Protein AF-A0A9D7XJP8-F1 (afdb_monomer_lite)

Sequence (93 aa):
MKAYIKSISCISAQNSFPNSELDMLILNSTAIKHAIEPNYKDYVNAGNIRRLNRIIKMAFVTAIDAVSRANILKPDAIISGTGKGSLTDTENS

Foldseek 3Di:
DDDDQLFFADFALAPCPPPNDRVDGDDDPDPDGDTPDDPLCVQDPPVVCPPDDPVRSRVVSRVSSRCVSSVHDDDPDDDDDDDCPPPVVVVVD

Radius of gyration: 15.12 Å; chains: 1; bounding box: 38×34×41 Å

Structure (mmCIF, N/CA/C/O backbone):
data_AF-A0A9D7XJP8-F1
#
_entry.id   AF-A0A9D7XJP8-F1
#
loop_
_atom_site.group_PDB
_atom_site.id
_atom_site.type_symbol
_atom_site.label_atom_id
_atom_site.label_alt_id
_atom_site.label_comp_id
_atom_site.label_asym_id
_atom_site.label_entity_id
_atom_site.label_seq_id
_atom_site.pdbx_PDB_ins_code
_atom_site.Cartn_x
_atom_site.Cartn_y
_atom_site.Cartn_z
_atom_site.occupancy
_atom_site.B_iso_or_equiv
_atom_site.auth_seq_id
_atom_site.auth_comp_id
_atom_site.auth_asym_id
_atom_site.auth_atom_id
_atom_site.pdbx_PDB_model_num
ATOM 1 N N . MET A 1 1 ? -4.849 -14.745 21.423 1.00 84.62 1 MET A N 1
ATOM 2 C CA . MET A 1 1 ? -5.376 -13.610 20.631 1.00 84.62 1 MET A CA 1
ATOM 3 C C . MET A 1 1 ? -5.416 -14.027 19.166 1.00 84.62 1 MET A C 1
ATOM 5 O O . MET A 1 1 ? -4.509 -14.739 18.756 1.00 84.62 1 MET A O 1
ATOM 9 N N . LYS A 1 2 ? -6.454 -13.660 18.405 1.00 94.19 2 LYS A N 1
ATOM 10 C CA . LYS A 1 2 ? -6.536 -13.924 16.956 1.00 94.19 2 LYS A CA 1
ATOM 11 C C . LYS A 1 2 ? -6.344 -12.608 16.201 1.00 94.19 2 LYS A C 1
ATOM 13 O O . LYS A 1 2 ? -6.807 -11.578 16.682 1.00 94.19 2 LYS A O 1
ATOM 18 N N . ALA A 1 3 ? -5.681 -12.655 15.052 1.00 94.12 3 ALA A N 1
ATOM 19 C CA . ALA A 1 3 ? -5.463 -11.509 14.175 1.00 94.12 3 ALA A CA 1
ATOM 20 C C . ALA A 1 3 ? -5.947 -11.850 12.761 1.00 94.12 3 ALA A C 1
ATOM 22 O O . ALA A 1 3 ? -5.806 -12.992 12.324 1.00 94.12 3 ALA A O 1
ATOM 23 N N . TYR A 1 4 ? -6.514 -10.865 12.067 1.00 96.12 4 TYR A N 1
ATOM 24 C CA . TYR A 1 4 ? -7.057 -11.013 10.716 1.00 96.12 4 TYR A CA 1
ATOM 25 C C . TYR A 1 4 ? -6.622 -9.836 9.843 1.00 96.12 4 TYR A C 1
ATOM 27 O O . TYR A 1 4 ? -6.434 -8.724 10.339 1.00 96.12 4 TYR A O 1
ATOM 35 N N . ILE A 1 5 ? -6.501 -10.075 8.538 1.00 94.81 5 ILE A N 1
ATOM 36 C CA . ILE A 1 5 ? -6.215 -9.034 7.547 1.00 94.81 5 ILE A CA 1
ATOM 37 C C . ILE A 1 5 ? -7.542 -8.394 7.135 1.00 94.81 5 ILE A C 1
ATOM 39 O O . ILE A 1 5 ? -8.430 -9.083 6.641 1.00 94.81 5 ILE A O 1
ATOM 43 N N . LYS A 1 6 ? -7.684 -7.080 7.346 1.00 94.75 6 LYS A N 1
ATOM 44 C CA . LYS A 1 6 ? -8.885 -6.326 6.942 1.00 94.75 6 LYS A CA 1
ATOM 45 C C . LYS A 1 6 ? -8.837 -5.837 5.498 1.00 94.75 6 LYS A C 1
ATOM 47 O O . LYS A 1 6 ? -9.878 -5.693 4.870 1.00 94.75 6 LYS A O 1
ATOM 52 N N . SER A 1 7 ? -7.647 -5.530 5.002 1.00 94.81 7 SER A N 1
ATOM 53 C CA . SER A 1 7 ? -7.425 -5.018 3.655 1.00 94.81 7 SER A CA 1
ATOM 54 C C . SER A 1 7 ? -5.959 -5.187 3.274 1.00 94.81 7 SER A C 1
ATOM 56 O O . SER A 1 7 ? -5.090 -5.380 4.129 1.00 94.81 7 SE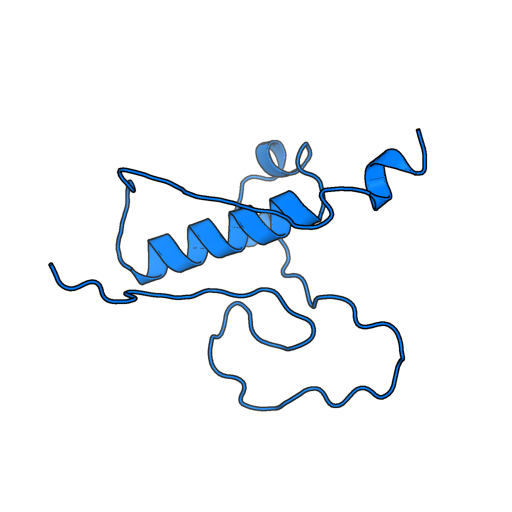R A O 1
ATOM 58 N N . ILE A 1 8 ? -5.693 -5.107 1.976 1.00 93.88 8 ILE A N 1
ATOM 59 C CA . ILE A 1 8 ? -4.355 -5.120 1.397 1.00 93.88 8 ILE A CA 1
ATOM 60 C C . ILE A 1 8 ? -4.332 -4.182 0.191 1.00 93.88 8 ILE A C 1
ATOM 62 O O . ILE A 1 8 ? -5.355 -3.975 -0.462 1.00 93.88 8 ILE A O 1
ATOM 66 N N . SER A 1 9 ? -3.162 -3.625 -0.096 1.00 94.88 9 SER A N 1
ATOM 67 C CA . SER A 1 9 ? -2.896 -2.823 -1.285 1.00 94.88 9 SER A CA 1
ATOM 68 C C . SER A 1 9 ? -1.468 -3.081 -1.752 1.00 94.88 9 SER A C 1
ATOM 70 O O . SER A 1 9 ? -0.585 -3.326 -0.924 1.00 94.88 9 SER A O 1
ATOM 72 N N . CYS A 1 10 ? -1.230 -3.077 -3.063 1.00 94.81 10 CYS A N 1
ATOM 73 C CA . CYS A 1 10 ? 0.068 -3.434 -3.621 1.00 94.81 10 CYS A CA 1
ATOM 74 C C . CYS A 1 10 ? 0.335 -2.709 -4.939 1.00 94.81 10 CYS A C 1
ATOM 76 O O . CYS A 1 10 ? -0.372 -2.922 -5.917 1.00 94.81 10 CYS A O 1
ATOM 78 N N . ILE A 1 11 ? 1.412 -1.927 -5.002 1.00 95.38 11 ILE A N 1
ATOM 79 C CA . ILE A 1 11 ? 1.978 -1.454 -6.268 1.00 95.38 11 ILE A CA 1
ATOM 80 C C . ILE A 1 11 ? 3.078 -2.441 -6.668 1.00 95.38 11 ILE A C 1
ATOM 82 O O . ILE A 1 11 ? 4.058 -2.617 -5.941 1.00 95.38 11 ILE A O 1
ATOM 86 N N . SER A 1 12 ? 2.914 -3.099 -7.814 1.00 93.44 12 SER A N 1
ATOM 87 C CA . SER A 1 12 ? 3.801 -4.168 -8.285 1.00 93.44 12 SER A CA 1
ATOM 88 C C . SER A 1 12 ? 4.047 -4.063 -9.790 1.00 93.44 12 SER A C 1
ATOM 90 O O . SER A 1 12 ? 3.584 -3.132 -10.434 1.00 93.44 12 SER A O 1
ATOM 92 N N . ALA A 1 13 ? 4.771 -5.018 -10.378 1.00 93.00 13 ALA A N 1
ATOM 93 C CA . ALA A 1 13 ? 4.931 -5.122 -11.834 1.00 93.00 13 ALA A CA 1
ATOM 94 C C . ALA A 1 13 ? 3.681 -5.675 -12.559 1.00 93.00 13 ALA A C 1
ATOM 96 O O . ALA A 1 13 ? 3.766 -6.085 -13.714 1.00 93.00 13 ALA A O 1
ATOM 97 N N . GLN A 1 14 ? 2.548 -5.756 -11.863 1.00 92.50 14 GLN A N 1
ATOM 98 C CA . GLN A 1 14 ? 1.247 -6.190 -12.363 1.00 92.50 14 GLN A CA 1
ATOM 99 C C . GLN A 1 14 ? 0.236 -5.052 -12.184 1.00 92.50 14 GLN A C 1
ATOM 101 O O . GLN A 1 14 ? 0.486 -4.121 -11.416 1.00 92.50 14 GLN A O 1
ATOM 106 N N . ASN A 1 15 ? -0.925 -5.147 -12.836 1.00 90.88 15 ASN A N 1
ATOM 107 C CA . ASN A 1 15 ? -2.043 -4.214 -12.647 1.00 90.88 15 ASN A CA 1
ATOM 108 C C . ASN A 1 15 ? -2.747 -4.444 -11.292 1.00 90.88 15 ASN A C 1
ATOM 110 O O . ASN A 1 15 ? -3.939 -4.709 -11.239 1.00 90.88 15 ASN A O 1
ATOM 114 N N . SER A 1 16 ? -1.990 -4.386 -10.194 1.00 91.62 16 SER A N 1
ATOM 115 C CA . SER A 1 16 ? -2.432 -4.693 -8.826 1.00 91.62 16 SER A CA 1
ATOM 116 C C . SER A 1 16 ? -2.895 -3.469 -8.031 1.00 91.62 16 SER A C 1
ATOM 118 O O . SER A 1 16 ? -3.151 -3.569 -6.830 1.00 91.62 16 SER A O 1
ATOM 120 N N . PHE A 1 17 ? -2.925 -2.297 -8.671 1.00 93.81 17 PHE A N 1
ATOM 121 C CA . PHE A 1 17 ? -3.331 -1.043 -8.054 1.00 93.81 17 PHE A CA 1
ATOM 122 C C . PHE A 1 17 ? -4.040 -0.125 -9.070 1.00 93.81 17 PHE A C 1
ATOM 124 O O . PHE A 1 17 ? -3.548 0.016 -10.190 1.00 93.81 17 PHE A O 1
ATOM 131 N N . PRO A 1 18 ? -5.156 0.537 -8.699 1.00 86.00 18 PRO A N 1
ATOM 132 C CA . PRO A 1 18 ? -5.833 0.420 -7.408 1.00 86.00 18 PRO A CA 1
ATOM 133 C C . PRO A 1 18 ? -6.581 -0.914 -7.263 1.00 86.00 18 PRO A C 1
ATOM 135 O O . PRO A 1 18 ? -6.777 -1.386 -6.151 1.00 86.00 18 PRO A O 1
ATOM 138 N N . ASN A 1 19 ? -6.964 -1.586 -8.341 1.00 78.12 19 ASN A N 1
ATOM 139 C CA . ASN A 1 19 ? -7.755 -2.811 -8.222 1.00 78.12 19 ASN A CA 1
ATOM 140 C C . ASN A 1 19 ? -6.933 -3.961 -7.623 1.00 78.12 19 ASN A C 1
ATOM 142 O O . ASN A 1 19 ? -5.785 -4.173 -7.996 1.00 78.12 19 ASN A O 1
ATOM 146 N N . SER A 1 20 ? -7.524 -4.699 -6.680 1.00 70.56 20 SER A N 1
ATOM 147 C CA . SER A 1 20 ? -6.897 -5.879 -6.066 1.00 70.56 20 SER A CA 1
ATOM 148 C C . SER A 1 20 ? -7.039 -7.145 -6.911 1.00 70.56 20 SER A C 1
ATOM 150 O O . SER A 1 20 ? -6.387 -8.146 -6.621 1.00 70.56 20 SER A O 1
ATOM 152 N N . GLU A 1 21 ? -7.909 -7.117 -7.918 1.00 76.81 21 GLU A N 1
ATOM 153 C CA . GLU A 1 21 ? -8.142 -8.243 -8.813 1.00 76.81 21 GLU A CA 1
ATOM 154 C C . GLU A 1 21 ? -7.095 -8.240 -9.927 1.00 76.81 21 GLU A C 1
ATOM 156 O O . GLU A 1 21 ? -6.874 -7.244 -10.615 1.00 76.81 21 GLU A O 1
ATOM 161 N N . LEU A 1 22 ? -6.408 -9.371 -10.068 1.00 79.38 22 LEU A N 1
ATOM 162 C CA . LEU A 1 22 ? -5.440 -9.612 -11.131 1.00 79.38 22 LEU A CA 1
ATOM 163 C C . LEU A 1 22 ? -6.148 -10.318 -12.288 1.00 79.38 22 LEU A C 1
ATOM 165 O O . LEU A 1 22 ? -5.846 -11.471 -12.586 1.00 79.38 22 LEU A O 1
ATOM 169 N N . ASP A 1 23 ? -7.096 -9.624 -12.920 1.00 75.12 23 ASP A N 1
ATOM 170 C CA . ASP A 1 23 ? -7.925 -10.186 -13.999 1.00 75.12 23 ASP A CA 1
ATOM 171 C C . ASP A 1 23 ? -7.080 -10.730 -15.157 1.00 75.12 23 ASP A C 1
ATOM 173 O O . ASP A 1 23 ? -7.401 -11.750 -15.763 1.00 75.12 23 ASP A O 1
ATOM 177 N N . MET A 1 24 ? -5.963 -10.058 -15.448 1.00 82.06 24 MET A N 1
ATOM 178 C CA . MET A 1 24 ? -4.975 -10.494 -16.428 1.00 82.06 24 MET A CA 1
ATOM 179 C C . MET A 1 24 ? -3.562 -10.287 -15.896 1.00 82.06 24 MET A C 1
ATOM 181 O O . MET A 1 24 ? -3.157 -9.173 -15.553 1.00 82.06 24 MET A O 1
ATOM 185 N N . LEU A 1 25 ? -2.789 -11.372 -15.876 1.00 86.81 25 LEU A N 1
ATOM 186 C CA . LEU A 1 25 ? -1.374 -11.326 -15.536 1.00 86.81 25 LEU A CA 1
ATOM 187 C C . LEU A 1 25 ? -0.566 -10.775 -16.713 1.00 86.81 25 LEU A C 1
ATOM 189 O O . LEU A 1 25 ? -0.644 -11.259 -17.841 1.00 86.81 25 LEU A O 1
ATOM 193 N N . ILE A 1 26 ? 0.276 -9.793 -16.424 1.00 87.31 26 ILE A N 1
ATOM 194 C CA . ILE A 1 26 ? 1.285 -9.275 -17.338 1.00 87.31 26 ILE A CA 1
ATOM 195 C C . ILE A 1 26 ? 2.455 -10.257 -17.346 1.00 87.31 26 ILE A C 1
ATOM 197 O O . ILE A 1 26 ? 3.302 -10.275 -16.444 1.00 87.31 26 ILE A O 1
ATOM 201 N N . LEU A 1 27 ? 2.501 -11.080 -18.390 1.00 85.31 27 LEU A N 1
ATOM 202 C CA . LEU A 1 27 ? 3.597 -12.000 -18.671 1.00 85.31 27 LEU A CA 1
ATOM 203 C C . LEU A 1 27 ? 4.670 -11.267 -19.481 1.00 85.31 27 LEU A C 1
ATOM 205 O O . LEU A 1 27 ? 4.599 -11.180 -20.702 1.00 85.31 27 LEU A O 1
ATOM 209 N N . ASN A 1 28 ? 5.662 -10.716 -18.783 1.00 77.44 28 ASN A N 1
ATOM 210 C CA . ASN A 1 28 ? 6.826 -10.085 -19.402 1.00 77.44 28 ASN A CA 1
ATOM 211 C C . ASN A 1 28 ? 8.086 -10.941 -19.180 1.00 77.44 28 ASN A C 1
ATOM 213 O O . ASN A 1 28 ? 8.382 -11.335 -18.045 1.00 77.44 28 ASN A O 1
ATOM 217 N N . SER A 1 29 ? 8.813 -11.217 -20.266 1.00 81.06 29 SER A N 1
ATOM 218 C CA . SER A 1 29 ? 10.052 -12.000 -20.311 1.00 81.06 29 SER A CA 1
ATOM 219 C C . SER A 1 29 ? 11.326 -11.183 -20.052 1.00 81.06 29 SER A C 1
ATOM 221 O O . SER A 1 29 ? 12.422 -11.738 -20.106 1.00 81.06 29 SER A O 1
ATOM 223 N N . THR A 1 30 ? 11.228 -9.880 -19.769 1.00 85.12 30 THR A N 1
ATOM 224 C CA . THR A 1 30 ? 12.399 -9.062 -19.429 1.00 85.12 30 THR A CA 1
ATOM 225 C C . THR A 1 30 ? 12.989 -9.446 -18.071 1.00 85.12 30 THR A C 1
ATOM 227 O O . THR A 1 30 ? 12.274 -9.738 -17.109 1.00 85.12 30 THR A O 1
ATOM 230 N N . ALA A 1 31 ? 14.322 -9.389 -17.976 1.00 86.06 31 ALA A N 1
ATOM 231 C CA . ALA A 1 31 ? 15.051 -9.666 -16.737 1.00 86.06 31 ALA A CA 1
ATOM 232 C C . ALA A 1 31 ? 14.748 -8.640 -15.629 1.00 86.06 31 ALA A C 1
ATOM 234 O O . ALA A 1 31 ? 14.719 -8.985 -14.449 1.00 86.06 31 ALA A O 1
ATOM 235 N N . ILE A 1 32 ? 14.495 -7.384 -16.010 1.00 87.50 32 ILE A N 1
ATOM 236 C CA . ILE A 1 32 ? 14.133 -6.300 -15.092 1.00 87.50 32 ILE A CA 1
ATOM 237 C C . ILE A 1 32 ? 12.634 -6.038 -15.206 1.00 87.50 32 ILE A C 1
ATOM 239 O O . ILE A 1 32 ? 12.096 -5.903 -16.308 1.00 87.50 32 ILE A O 1
ATOM 243 N N . LYS A 1 33 ? 11.967 -5.951 -14.053 1.00 89.00 33 LYS A N 1
ATOM 244 C CA . LYS A 1 33 ? 10.536 -5.663 -13.939 1.00 89.00 33 LYS A CA 1
ATOM 245 C C . LYS A 1 33 ? 10.345 -4.418 -13.090 1.00 89.00 33 LYS A C 1
ATOM 247 O O . LYS A 1 33 ? 10.681 -4.405 -11.907 1.00 89.00 33 LYS A O 1
ATOM 252 N N . HIS A 1 34 ? 9.813 -3.373 -13.706 1.00 89.94 34 HIS A N 1
ATOM 253 C CA . HIS A 1 34 ? 9.455 -2.149 -13.004 1.00 89.94 34 HIS A CA 1
ATOM 254 C C . HIS A 1 34 ? 8.033 -2.256 -12.461 1.00 89.94 34 HIS A C 1
ATOM 256 O O . HIS A 1 34 ? 7.180 -2.913 -13.055 1.00 89.94 34 HIS A O 1
ATOM 262 N N . ALA A 1 35 ? 7.792 -1.608 -11.325 1.00 92.81 35 ALA A N 1
ATOM 263 C CA . ALA A 1 35 ? 6.448 -1.447 -10.809 1.00 92.81 35 ALA A CA 1
ATOM 264 C C . ALA A 1 35 ? 5.612 -0.554 -11.742 1.00 92.81 35 ALA A C 1
ATOM 266 O O . ALA A 1 35 ? 6.129 0.413 -12.302 1.00 92.81 35 ALA A O 1
ATOM 267 N N . ILE A 1 36 ? 4.332 -0.882 -11.884 1.00 93.12 36 ILE A N 1
ATOM 268 C CA . ILE A 1 36 ? 3.330 -0.082 -12.579 1.00 93.12 36 ILE A CA 1
ATOM 269 C C . ILE A 1 36 ? 2.758 0.884 -11.549 1.00 93.12 36 ILE A C 1
ATOM 271 O O . ILE A 1 36 ? 1.963 0.51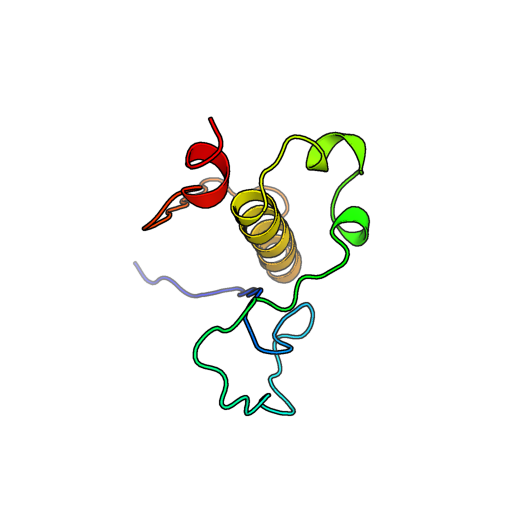0 -10.690 1.00 93.12 36 ILE A O 1
ATOM 275 N N . GLU A 1 37 ? 3.251 2.117 -11.578 1.00 94.06 37 GLU A N 1
ATOM 276 C CA . GLU A 1 37 ? 2.957 3.122 -10.559 1.00 94.06 37 GLU A CA 1
ATOM 277 C C . GLU A 1 37 ? 1.749 3.986 -10.953 1.00 94.06 37 GLU A C 1
ATOM 279 O O . GLU A 1 37 ? 1.634 4.387 -12.115 1.00 94.06 37 GLU A O 1
ATOM 284 N N . PRO A 1 38 ? 0.857 4.319 -10.002 1.00 93.50 38 PRO A N 1
ATOM 285 C CA . PRO A 1 38 ? -0.235 5.248 -10.253 1.00 93.50 38 PRO A CA 1
ATOM 286 C C . PRO A 1 38 ? 0.283 6.686 -10.376 1.00 93.50 38 PRO A C 1
ATOM 288 O O . PRO A 1 38 ? 1.377 7.032 -9.919 1.00 93.50 38 PRO A O 1
ATOM 291 N N . ASN A 1 39 ? -0.562 7.580 -10.886 1.00 92.81 39 ASN A N 1
ATOM 292 C CA . ASN A 1 39 ? -0.336 9.004 -10.689 1.00 92.81 39 ASN A CA 1
ATOM 293 C C . ASN A 1 39 ? -0.557 9.359 -9.211 1.00 92.81 39 ASN A C 1
ATOM 295 O O . ASN A 1 39 ? -1.676 9.507 -8.728 1.00 92.81 39 ASN A O 1
ATOM 299 N N . TYR A 1 40 ? 0.537 9.531 -8.476 1.00 93.31 40 TYR A N 1
ATOM 300 C CA . TYR A 1 40 ? 0.467 9.761 -7.038 1.00 93.31 40 TYR A CA 1
ATOM 301 C C . TYR A 1 40 ? -0.273 11.043 -6.611 1.00 93.31 40 TYR A C 1
ATOM 303 O O . TYR A 1 40 ? -0.683 11.154 -5.454 1.00 93.31 40 TYR A O 1
ATOM 311 N N . LYS A 1 41 ? -0.446 12.014 -7.519 1.00 90.12 41 LYS A N 1
ATOM 312 C CA . LYS A 1 41 ? -1.195 13.253 -7.240 1.00 90.12 41 LYS A CA 1
ATOM 313 C C . LYS A 1 41 ? -2.680 12.994 -6.978 1.00 90.12 41 LYS A C 1
ATOM 315 O O . LYS A 1 41 ? -3.319 13.831 -6.350 1.00 90.12 41 LYS A O 1
ATOM 320 N N . ASP A 1 42 ? -3.188 11.842 -7.405 1.00 91.38 42 ASP A N 1
ATOM 321 C CA . ASP A 1 42 ? -4.582 11.446 -7.206 1.00 91.38 42 ASP A CA 1
ATOM 322 C C . ASP A 1 42 ? -4.845 10.978 -5.758 1.00 91.38 42 ASP A C 1
ATOM 324 O O . ASP A 1 42 ? -5.992 10.863 -5.342 1.00 91.38 42 ASP A O 1
ATOM 328 N N . TYR A 1 43 ? -3.783 10.754 -4.969 1.00 89.81 43 TYR A N 1
ATOM 329 C CA . TYR A 1 43 ? -3.853 10.223 -3.599 1.00 89.81 43 TYR A CA 1
ATOM 330 C C . TYR A 1 43 ? -3.320 11.198 -2.546 1.00 89.81 43 TYR A C 1
ATOM 332 O O . TYR A 1 43 ? -3.727 11.156 -1.386 1.00 89.81 43 TYR A O 1
ATOM 340 N N . VAL A 1 44 ? -2.370 12.062 -2.918 1.00 87.19 44 VAL A N 1
ATOM 341 C CA . VAL A 1 44 ? -1.663 12.948 -1.986 1.00 87.19 44 VAL A CA 1
ATOM 342 C C . VAL A 1 44 ? -1.450 14.311 -2.632 1.00 87.19 44 VAL A C 1
ATOM 344 O O . VAL A 1 44 ? -1.048 14.408 -3.791 1.00 87.19 44 VAL A O 1
ATOM 347 N N . ASN A 1 45 ? -1.639 15.382 -1.855 1.00 88.56 45 ASN A N 1
ATOM 348 C CA . ASN A 1 45 ? -1.346 16.740 -2.309 1.00 88.56 45 ASN A CA 1
ATOM 349 C C . ASN A 1 45 ? 0.085 16.849 -2.879 1.00 88.56 45 ASN A C 1
ATOM 351 O O . ASN A 1 45 ? 1.063 16.421 -2.255 1.00 88.56 45 ASN A O 1
ATOM 355 N N . ALA A 1 46 ? 0.207 17.480 -4.050 1.00 80.31 46 ALA A N 1
ATOM 356 C CA . ALA A 1 46 ? 1.457 17.582 -4.801 1.00 80.31 46 ALA A CA 1
ATOM 357 C C . ALA A 1 46 ? 2.624 18.220 -4.015 1.00 80.31 46 ALA A C 1
ATOM 359 O O . ALA A 1 46 ? 3.787 17.907 -4.281 1.00 80.31 46 ALA A O 1
ATOM 360 N N . GLY A 1 47 ? 2.342 19.098 -3.046 1.00 85.12 47 GLY A N 1
ATOM 361 C CA . GLY A 1 47 ? 3.360 19.693 -2.178 1.00 85.12 47 GLY A CA 1
ATOM 362 C C . GLY A 1 47 ? 4.004 18.679 -1.228 1.00 85.12 47 GLY A C 1
ATOM 363 O O . GLY A 1 47 ? 5.222 18.694 -1.043 1.00 85.12 47 GLY A O 1
ATOM 364 N N . ASN A 1 48 ? 3.207 17.756 -0.687 1.00 83.31 48 ASN A N 1
ATOM 365 C CA . ASN A 1 48 ? 3.666 16.758 0.281 1.00 83.31 48 ASN A CA 1
ATOM 366 C C . ASN A 1 48 ? 4.474 15.648 -0.393 1.00 83.31 48 ASN A C 1
ATOM 368 O O . ASN A 1 48 ? 5.451 15.161 0.170 1.00 83.31 48 ASN A O 1
ATOM 372 N N . ILE A 1 49 ? 4.116 15.284 -1.627 1.00 85.50 49 ILE A N 1
ATOM 373 C CA . ILE A 1 49 ? 4.750 14.152 -2.304 1.00 85.50 49 ILE A CA 1
ATOM 374 C C . ILE A 1 49 ? 6.104 14.474 -2.940 1.00 85.50 49 ILE A C 1
ATOM 376 O O . ILE A 1 49 ? 6.896 13.570 -3.196 1.00 85.50 49 ILE A O 1
ATOM 380 N N . ARG A 1 50 ? 6.394 15.755 -3.201 1.00 83.25 50 ARG A N 1
ATOM 381 C CA . ARG A 1 50 ? 7.614 16.186 -3.905 1.00 83.25 50 ARG A CA 1
ATOM 382 C C . ARG A 1 50 ? 8.900 15.765 -3.188 1.00 83.25 50 ARG A C 1
ATOM 384 O O . ARG A 1 50 ? 9.888 15.489 -3.853 1.00 83.25 50 ARG A O 1
ATOM 391 N N . ARG A 1 51 ? 8.877 15.728 -1.853 1.00 83.00 51 ARG A N 1
ATOM 392 C CA . ARG A 1 51 ? 10.039 15.408 -1.006 1.00 83.00 51 ARG A CA 1
ATOM 393 C C . ARG A 1 51 ? 10.215 13.911 -0.744 1.00 83.00 51 ARG A C 1
ATOM 395 O O . ARG A 1 51 ? 11.209 13.520 -0.147 1.00 83.00 51 ARG A O 1
ATOM 402 N N . LEU A 1 52 ? 9.249 13.084 -1.141 1.00 88.12 52 LEU A N 1
ATOM 403 C CA . LEU A 1 52 ? 9.327 11.639 -0.961 1.00 88.12 52 LEU A CA 1
ATOM 404 C C . LEU A 1 52 ? 10.116 11.035 -2.121 1.00 88.12 52 LEU A C 1
ATOM 406 O O . LEU A 1 52 ? 9.937 11.444 -3.270 1.00 88.12 52 LEU A O 1
ATOM 410 N N . ASN A 1 53 ? 10.956 10.043 -1.841 1.00 88.62 53 ASN A N 1
ATOM 411 C CA . ASN A 1 53 ? 11.548 9.241 -2.904 1.00 88.62 53 ASN A CA 1
ATOM 412 C C . ASN A 1 53 ? 10.551 8.225 -3.467 1.00 88.62 53 ASN A C 1
ATOM 414 O O . ASN A 1 53 ? 9.456 8.038 -2.933 1.00 88.62 53 ASN A O 1
ATOM 418 N N . ARG A 1 54 ? 10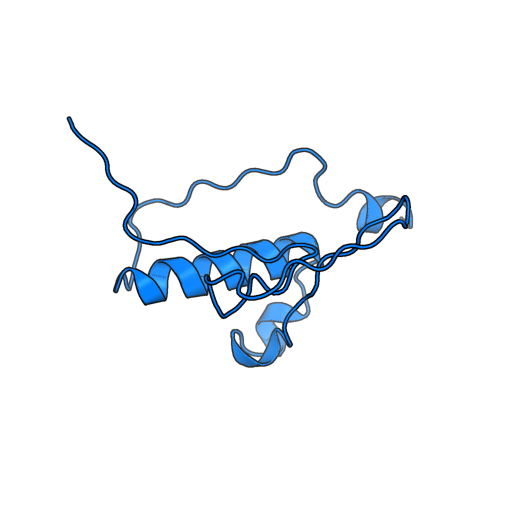.935 7.558 -4.555 1.00 90.00 54 ARG A N 1
ATOM 419 C CA . ARG A 1 54 ? 10.080 6.603 -5.267 1.00 90.00 54 ARG A CA 1
ATOM 420 C C . ARG A 1 54 ? 9.502 5.514 -4.352 1.00 90.00 54 ARG A C 1
ATOM 422 O O . ARG A 1 54 ? 8.291 5.324 -4.336 1.00 90.00 54 ARG A O 1
ATOM 429 N N . ILE A 1 55 ? 10.335 4.847 -3.549 1.00 90.25 55 ILE A N 1
ATOM 430 C CA . ILE A 1 55 ? 9.891 3.744 -2.676 1.00 90.25 55 ILE A CA 1
ATOM 431 C C . ILE A 1 55 ? 8.946 4.249 -1.583 1.00 90.25 55 ILE A C 1
ATOM 433 O O . ILE A 1 55 ? 7.938 3.607 -1.290 1.00 90.25 55 ILE A O 1
ATOM 437 N N . ILE A 1 56 ? 9.224 5.422 -1.012 1.00 91.56 56 ILE A N 1
ATOM 438 C CA . ILE A 1 56 ? 8.363 6.020 0.008 1.00 91.56 56 ILE A CA 1
ATOM 439 C C . ILE A 1 56 ? 7.024 6.463 -0.593 1.00 91.56 56 ILE A C 1
ATOM 441 O O . ILE A 1 56 ? 5.997 6.275 0.054 1.00 91.56 56 ILE A O 1
ATOM 445 N N . LYS A 1 57 ? 6.987 6.973 -1.834 1.00 93.06 57 LYS A N 1
ATOM 446 C CA . LYS A 1 57 ? 5.718 7.265 -2.530 1.00 93.06 57 LYS A CA 1
ATOM 447 C C . LYS A 1 57 ? 4.869 6.012 -2.693 1.00 93.06 57 LYS A C 1
ATOM 449 O O . LYS A 1 57 ? 3.687 6.045 -2.354 1.00 93.06 57 LYS A O 1
ATOM 454 N N . MET A 1 58 ? 5.480 4.921 -3.161 1.00 94.38 58 MET A N 1
ATOM 455 C CA . MET A 1 58 ? 4.799 3.636 -3.323 1.00 94.38 58 MET A CA 1
ATOM 456 C C . MET A 1 58 ? 4.212 3.161 -1.991 1.00 94.38 58 MET A C 1
ATOM 458 O O . MET A 1 58 ? 3.004 2.957 -1.894 1.00 94.38 58 MET A O 1
ATOM 462 N N . ALA A 1 59 ? 5.048 3.063 -0.951 1.00 93.69 59 ALA A N 1
ATOM 463 C CA . ALA A 1 59 ? 4.633 2.590 0.367 1.00 93.69 59 ALA A CA 1
ATOM 464 C C . ALA A 1 59 ? 3.524 3.463 0.974 1.00 93.69 59 ALA A C 1
ATOM 466 O O . ALA A 1 59 ? 2.537 2.945 1.498 1.00 93.69 59 ALA A O 1
ATOM 467 N N . PHE A 1 60 ? 3.660 4.787 0.870 1.00 93.50 60 PHE A N 1
ATOM 468 C CA . PHE A 1 60 ? 2.704 5.728 1.440 1.00 93.50 60 PHE A CA 1
ATOM 469 C C . PHE A 1 60 ? 1.331 5.634 0.772 1.00 93.50 60 PHE A C 1
ATOM 471 O O . PHE A 1 60 ? 0.324 5.531 1.470 1.00 93.50 60 PHE A O 1
ATOM 478 N N . VAL A 1 61 ? 1.276 5.595 -0.562 1.00 94.81 61 VAL A N 1
ATOM 479 C CA . VAL A 1 61 ? -0.002 5.484 -1.277 1.00 94.81 61 VAL A CA 1
ATOM 480 C C . VAL A 1 61 ? -0.675 4.135 -1.037 1.00 94.81 61 VAL A C 1
ATOM 482 O O . VAL A 1 61 ? -1.873 4.114 -0.763 1.00 94.81 61 VAL A O 1
ATOM 485 N N . THR A 1 62 ? 0.072 3.025 -1.018 1.00 95.19 62 THR A N 1
ATOM 486 C CA . THR A 1 62 ? -0.516 1.722 -0.656 1.00 95.19 62 THR A CA 1
ATOM 487 C C . THR A 1 62 ? -1.035 1.689 0.781 1.00 95.19 62 THR A C 1
ATOM 489 O O . THR A 1 62 ? -2.063 1.071 1.045 1.00 95.19 62 THR A O 1
ATOM 492 N N . ALA A 1 63 ? -0.367 2.371 1.718 1.00 94.25 63 ALA A N 1
ATOM 493 C CA . ALA A 1 63 ? -0.816 2.438 3.105 1.00 94.25 63 ALA A CA 1
ATOM 494 C C . ALA A 1 63 ? -2.118 3.241 3.240 1.00 94.25 63 ALA A C 1
ATOM 496 O O . ALA A 1 63 ? -3.040 2.777 3.909 1.00 94.25 63 ALA A O 1
ATOM 497 N N . ILE A 1 64 ? -2.216 4.401 2.576 1.00 92.75 64 ILE A N 1
ATOM 498 C CA . ILE A 1 64 ? -3.444 5.215 2.540 1.00 92.75 64 ILE A CA 1
ATOM 499 C C . ILE A 1 64 ? -4.608 4.395 1.983 1.00 92.75 64 ILE A C 1
ATOM 501 O O . ILE A 1 64 ? -5.668 4.330 2.602 1.00 92.75 64 ILE A O 1
ATOM 505 N N . ASP A 1 65 ? -4.400 3.746 0.840 1.00 94.06 65 ASP A N 1
ATOM 506 C CA . ASP A 1 65 ? -5.430 2.959 0.171 1.00 94.06 65 ASP A CA 1
ATOM 507 C C . ASP A 1 65 ? -5.879 1.751 1.015 1.00 94.06 65 ASP A C 1
ATOM 509 O O . ASP A 1 65 ? -7.077 1.554 1.220 1.00 94.06 65 ASP A O 1
ATOM 513 N N . ALA A 1 66 ? -4.947 0.989 1.599 1.00 94.06 66 ALA A N 1
ATOM 514 C CA . ALA A 1 66 ? -5.294 -0.139 2.463 1.00 94.06 66 ALA A CA 1
ATOM 515 C C . ALA A 1 66 ? -6.084 0.311 3.704 1.00 94.06 66 ALA A C 1
ATOM 517 O O . ALA A 1 66 ? -7.121 -0.271 4.035 1.00 94.06 66 ALA A O 1
ATOM 518 N N . VAL A 1 67 ? -5.630 1.365 4.383 1.00 94.12 67 VAL A N 1
ATOM 519 C CA . VAL A 1 67 ? -6.291 1.919 5.575 1.00 94.12 67 VAL A CA 1
ATOM 520 C C . VAL A 1 67 ? -7.689 2.451 5.231 1.00 94.12 67 VAL A C 1
ATOM 522 O O . VAL A 1 67 ? -8.646 2.164 5.955 1.00 94.12 67 VAL A O 1
ATOM 525 N N . SER A 1 68 ? -7.831 3.116 4.079 1.00 92.38 68 SER A N 1
ATOM 526 C CA . SER A 1 68 ? -9.117 3.578 3.550 1.00 92.38 68 SER A CA 1
ATOM 527 C C . SER A 1 68 ? -10.080 2.416 3.275 1.00 92.38 68 SER A C 1
ATOM 529 O O . SER A 1 68 ? -11.197 2.433 3.787 1.00 92.38 68 SER A O 1
ATOM 531 N N . ARG A 1 69 ? -9.642 1.348 2.589 1.00 93.12 69 ARG A N 1
ATOM 532 C CA . ARG A 1 69 ? -10.463 0.140 2.341 1.00 93.12 69 ARG A CA 1
ATOM 533 C C . ARG A 1 69 ? -10.886 -0.580 3.616 1.00 93.12 69 ARG A C 1
ATOM 535 O O . ARG A 1 69 ? -11.963 -1.165 3.670 1.00 93.12 69 ARG A O 1
ATO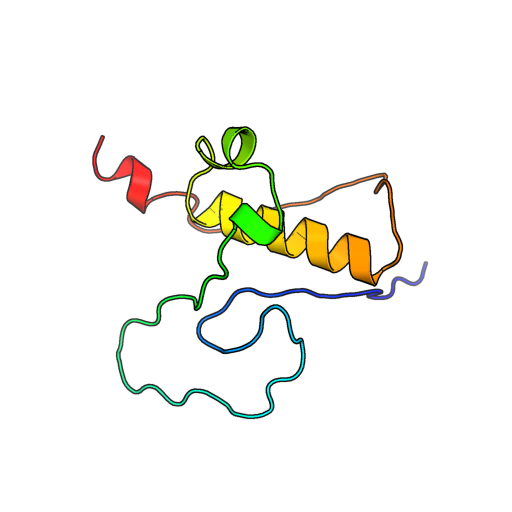M 542 N N . ALA A 1 70 ? -10.052 -0.541 4.654 1.00 94.94 70 ALA A N 1
ATOM 543 C CA . ALA A 1 70 ? -10.398 -1.086 5.966 1.00 94.94 70 ALA A CA 1
ATOM 544 C C . ALA A 1 70 ? -11.381 -0.201 6.757 1.00 94.94 70 ALA A C 1
ATOM 546 O O . ALA A 1 70 ? -11.783 -0.603 7.859 1.00 94.94 70 ALA A O 1
ATOM 547 N N . ASN A 1 71 ? -11.753 0.972 6.228 1.00 95.44 71 ASN A N 1
ATOM 548 C CA . ASN A 1 71 ? -12.524 2.014 6.903 1.00 95.44 71 ASN A CA 1
ATOM 549 C C . ASN A 1 71 ? -11.887 2.434 8.238 1.00 95.44 71 ASN A C 1
ATOM 551 O O . ASN A 1 71 ? -12.566 2.585 9.253 1.00 95.44 71 ASN A O 1
ATOM 555 N N . ILE A 1 72 ? -10.557 2.566 8.256 1.00 93.88 72 ILE A N 1
ATOM 556 C CA . ILE A 1 72 ? -9.791 3.031 9.415 1.00 93.88 72 ILE A CA 1
ATOM 557 C C . ILE A 1 72 ? -9.354 4.468 9.130 1.00 93.88 72 ILE A C 1
ATOM 559 O O . ILE A 1 72 ? -8.707 4.725 8.127 1.00 93.88 72 ILE A O 1
ATOM 563 N N . LEU A 1 73 ? -9.691 5.417 10.005 1.00 87.38 73 LEU A N 1
ATOM 564 C CA . LEU A 1 73 ? -9.281 6.817 9.823 1.00 87.38 73 LEU A CA 1
ATOM 565 C C . LEU A 1 73 ? -7.906 7.104 10.441 1.00 87.38 73 LEU A C 1
ATOM 567 O O . LEU A 1 73 ? -7.116 7.868 9.894 1.00 87.38 73 LEU A O 1
ATOM 571 N N . LYS A 1 74 ? -7.627 6.499 11.600 1.00 91.88 74 LYS A N 1
ATOM 572 C CA . LYS A 1 74 ? -6.416 6.743 12.384 1.00 91.88 74 LYS A CA 1
ATOM 573 C C . LYS A 1 74 ? -5.914 5.425 12.982 1.00 91.88 74 LYS A C 1
ATOM 575 O O . LYS A 1 74 ? -6.502 4.964 13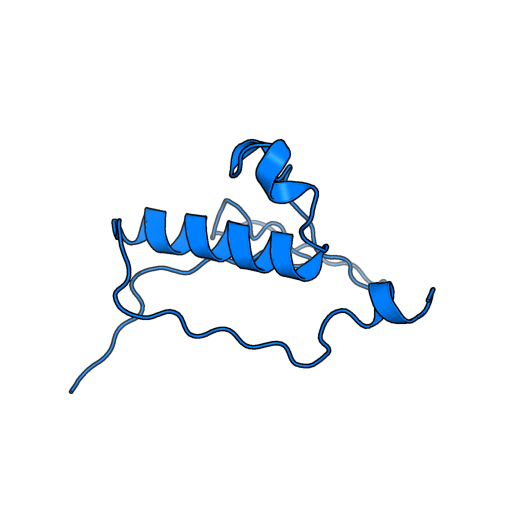.955 1.00 91.88 74 LYS A O 1
ATOM 580 N N . PRO A 1 75 ? -4.885 4.789 12.398 1.00 92.38 75 PRO A N 1
ATOM 581 C CA . PRO A 1 75 ? -4.278 3.606 12.994 1.00 92.38 75 PRO A CA 1
ATOM 582 C C . PRO A 1 75 ? -3.526 3.977 14.280 1.00 92.38 75 PRO A C 1
ATOM 584 O O . PRO A 1 75 ? -2.867 5.016 14.333 1.00 92.38 75 PRO A O 1
ATOM 587 N N . ASP A 1 76 ? -3.592 3.116 15.297 1.00 94.12 76 ASP A N 1
ATOM 588 C CA . ASP A 1 76 ? -2.866 3.307 16.565 1.00 94.12 76 ASP A CA 1
ATOM 589 C C . ASP A 1 76 ? -1.361 3.049 16.424 1.00 94.12 76 ASP A C 1
ATOM 591 O O . ASP A 1 76 ? -0.544 3.632 17.135 1.00 94.12 76 ASP A O 1
ATOM 595 N N . ALA A 1 77 ? -0.991 2.171 15.490 1.00 93.44 77 ALA A N 1
ATOM 596 C CA . ALA A 1 77 ? 0.387 1.809 15.205 1.00 93.44 77 ALA A CA 1
ATOM 597 C C . ALA A 1 77 ? 0.592 1.592 13.703 1.00 93.44 77 ALA A C 1
ATOM 599 O O . ALA A 1 77 ? -0.286 1.089 13.001 1.00 93.44 77 ALA A O 1
ATOM 600 N N . ILE A 1 78 ? 1.785 1.945 13.224 1.00 91.88 78 ILE A N 1
ATOM 601 C CA . ILE A 1 78 ? 2.249 1.685 11.861 1.00 91.88 78 ILE A CA 1
ATOM 602 C C . ILE A 1 78 ? 3.608 1.005 11.969 1.00 91.88 78 ILE A C 1
ATOM 604 O O . ILE A 1 78 ? 4.502 1.501 12.651 1.00 91.88 78 ILE A O 1
ATOM 608 N N . ILE A 1 79 ? 3.761 -0.121 11.278 1.00 92.00 79 ILE A N 1
ATOM 609 C CA . ILE A 1 79 ? 5.029 -0.837 11.157 1.00 92.00 79 ILE A CA 1
ATOM 610 C C . ILE A 1 79 ? 5.385 -0.856 9.674 1.00 92.00 79 ILE A C 1
ATOM 612 O O . ILE A 1 79 ? 4.597 -1.319 8.852 1.00 92.00 79 ILE A O 1
ATOM 616 N N . SER A 1 80 ? 6.559 -0.337 9.330 1.00 90.31 80 SER A N 1
ATOM 617 C CA . SER A 1 80 ? 7.084 -0.330 7.966 1.00 90.31 80 SER A CA 1
ATOM 618 C C . SER A 1 80 ? 8.491 -0.925 7.939 1.00 90.31 80 SER A C 1
ATOM 620 O O . SER A 1 80 ? 9.217 -0.893 8.932 1.00 90.31 80 SER A O 1
ATOM 622 N N . GLY A 1 81 ? 8.876 -1.500 6.801 1.00 89.12 81 GLY A N 1
ATOM 623 C CA . GLY A 1 81 ? 10.191 -2.102 6.613 1.00 89.12 81 GLY A CA 1
ATOM 624 C C . GLY A 1 81 ? 10.598 -2.083 5.145 1.00 89.12 81 GLY A C 1
ATOM 625 O O . GLY A 1 81 ? 9.755 -2.198 4.257 1.00 89.12 81 GLY A O 1
ATOM 626 N N . THR A 1 82 ? 11.895 -1.930 4.884 1.00 88.25 82 THR A N 1
ATOM 627 C CA . THR A 1 82 ? 12.469 -2.014 3.533 1.00 88.25 82 THR A CA 1
ATOM 628 C C . THR A 1 82 ? 13.741 -2.850 3.592 1.00 88.25 82 THR A C 1
ATOM 630 O O . THR A 1 82 ? 14.517 -2.704 4.531 1.00 88.25 82 THR A O 1
ATOM 633 N N . GLY A 1 83 ? 13.962 -3.728 2.610 1.00 84.50 83 GLY A N 1
ATOM 634 C CA . GLY A 1 83 ? 15.170 -4.564 2.576 1.00 84.50 83 GLY A CA 1
ATOM 635 C C . GLY A 1 83 ? 16.386 -3.862 1.969 1.00 84.50 83 GLY A C 1
ATOM 636 O O . GLY A 1 83 ? 17.514 -4.122 2.365 1.00 84.50 83 GLY A O 1
ATOM 637 N N . LYS A 1 84 ? 16.154 -2.967 1.004 1.00 79.31 84 LYS A N 1
ATOM 638 C CA . LYS A 1 84 ? 17.210 -2.276 0.256 1.00 79.31 84 LYS A CA 1
ATOM 639 C C . LYS A 1 84 ? 17.175 -0.754 0.397 1.00 79.31 84 LYS A C 1
ATOM 641 O O . LYS A 1 84 ? 18.007 -0.105 -0.205 1.00 79.31 84 LYS A O 1
ATOM 646 N N . GLY A 1 85 ? 16.260 -0.163 1.169 1.00 72.56 85 GLY A N 1
ATOM 647 C CA . GLY A 1 85 ? 16.168 1.300 1.283 1.00 72.56 85 GLY A CA 1
ATOM 648 C C . GLY A 1 85 ? 16.123 2.010 -0.080 1.00 72.56 85 GLY A C 1
ATOM 649 O O . GLY A 1 85 ? 15.678 1.428 -1.068 1.00 72.56 85 GLY A O 1
ATOM 650 N N . SER A 1 86 ? 16.595 3.259 -0.140 1.00 66.88 86 SER A N 1
ATOM 651 C CA . SER A 1 86 ? 16.683 4.032 -1.389 1.00 66.88 86 SER A CA 1
ATOM 652 C C . SER A 1 86 ? 18.086 4.006 -1.998 1.00 66.88 86 SER A C 1
ATOM 654 O O . SER A 1 86 ? 18.724 5.045 -2.139 1.00 66.88 86 SER A O 1
ATOM 656 N N . LEU A 1 87 ? 18.582 2.815 -2.350 1.00 63.34 87 LEU A N 1
ATOM 657 C CA . LEU A 1 87 ? 19.919 2.676 -2.955 1.00 63.34 87 LEU A CA 1
ATOM 658 C C . LEU A 1 87 ? 20.086 3.546 -4.206 1.00 63.34 87 LEU A C 1
ATOM 660 O O . LEU A 1 87 ? 21.109 4.201 -4.366 1.00 63.34 87 LEU A O 1
ATOM 664 N N . THR A 1 88 ? 19.046 3.630 -5.037 1.00 60.72 88 THR A N 1
ATOM 665 C CA . THR A 1 88 ? 19.060 4.417 -6.277 1.00 60.72 88 THR A CA 1
ATOM 666 C C . THR A 1 88 ? 19.159 5.929 -6.068 1.00 60.72 88 THR A C 1
ATOM 668 O O . THR A 1 88 ? 19.623 6.619 -6.971 1.00 60.72 88 THR A O 1
ATOM 671 N N . ASP A 1 89 ? 18.742 6.462 -4.911 1.00 58.03 89 ASP A N 1
ATOM 672 C CA . ASP A 1 89 ? 18.924 7.894 -4.620 1.00 58.03 89 ASP A CA 1
ATOM 673 C C . ASP A 1 89 ? 20.320 8.183 -4.050 1.00 58.03 89 ASP A C 1
ATOM 675 O O . ASP A 1 89 ? 20.852 9.270 -4.257 1.00 58.03 89 ASP A O 1
ATOM 679 N N . THR A 1 90 ? 20.923 7.218 -3.348 1.00 57.69 90 THR A N 1
ATOM 680 C CA . THR A 1 90 ? 22.254 7.359 -2.734 1.00 57.69 90 THR A CA 1
ATOM 681 C C . THR A 1 90 ? 23.414 7.031 -3.673 1.00 57.69 90 THR A C 1
ATOM 683 O O . THR A 1 90 ? 24.527 7.457 -3.404 1.00 57.69 90 THR A O 1
ATOM 686 N N . GLU A 1 91 ? 23.186 6.304 -4.770 1.00 54.88 91 GLU A N 1
ATOM 687 C CA . GLU A 1 91 ? 24.235 5.971 -5.754 1.00 54.88 91 GLU A CA 1
ATOM 688 C C . GLU A 1 91 ? 24.684 7.168 -6.611 1.00 54.88 91 GLU A C 1
ATOM 690 O O . GLU A 1 91 ? 25.734 7.104 -7.243 1.00 54.88 91 GLU A O 1
ATOM 695 N N . ASN A 1 92 ? 23.920 8.266 -6.618 1.00 50.97 92 ASN A N 1
ATOM 696 C CA . ASN A 1 92 ? 24.239 9.491 -7.363 1.00 50.97 92 ASN A CA 1
ATOM 697 C C . ASN A 1 92 ? 24.6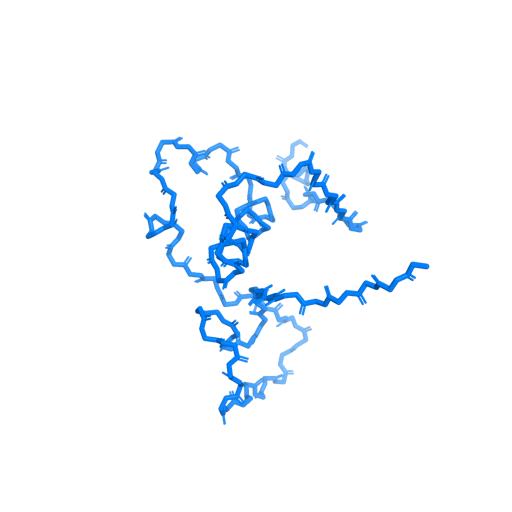44 10.670 -6.452 1.00 50.97 92 ASN A C 1
ATOM 699 O O . ASN A 1 92 ? 24.573 11.819 -6.889 1.00 50.97 92 ASN A O 1
ATOM 703 N N . SER A 1 93 ? 24.992 10.401 -5.186 1.00 49.12 93 SER A N 1
ATOM 704 C CA . SER A 1 93 ? 25.477 11.400 -4.214 1.00 49.12 93 SER A CA 1
ATOM 705 C C . SER A 1 93 ? 26.986 11.326 -4.020 1.00 49.12 93 SER A C 1
ATOM 707 O O . SER A 1 93 ? 27.522 10.197 -4.046 1.00 49.12 93 SER A O 1
#

Organism: NCBI:txid2981993

Secondary structure (DSSP, 8-state):
------------SSS-SS----SS------S--------GGGTS-HHHHTTS-HHHHHHHHHHHHHHHHTT-SS-S------SSTTHHHHTT-

pLDDT: mean 86.66, std 10.59, range [49.12, 96.12]